Protein AF-S4P5S9-F1 (afdb_monomer_lite)

pLDDT: mean 71.5, std 19.29, range [34.31, 92.5]

Foldseek 3Di:
DDDDDDDDDDDDDDDPDPPDPPPCVVVVVVVVPDPDLDDDDPVLVVLLVVLVVPDDPVCPVVSVVVNPVSDDPSNPVVSVCCCVVPPVVPPVVPD

Sequence (95 aa):
VISKIANCAGGIGSRPSIANATNIDTLLTATDIDEKIVAPPEAIQDKTAFIFNNLSQLNLPTKCEELKEIITEEYHKWLSQYLVMKRASIELNFH

Structure (mmCIF, N/CA/C/O backbone):
data_AF-S4P5S9-F1
#
_entry.id   AF-S4P5S9-F1
#
loop_
_atom_site.group_PDB
_atom_site.id
_atom_site.type_symbol
_atom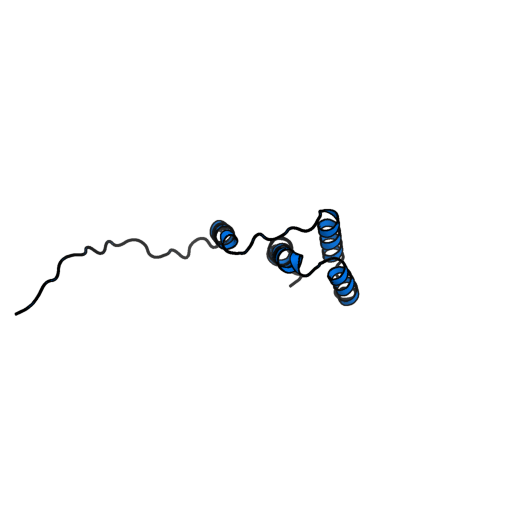_site.label_atom_id
_atom_site.label_alt_id
_atom_site.label_comp_id
_atom_site.label_asym_id
_atom_site.label_entity_id
_atom_site.label_seq_id
_atom_site.pdbx_PDB_ins_code
_atom_site.Cartn_x
_atom_site.Cartn_y
_atom_site.Cartn_z
_atom_site.occupancy
_atom_site.B_iso_or_equiv
_atom_site.auth_seq_id
_atom_site.auth_comp_id
_atom_site.auth_asym_id
_atom_site.auth_atom_id
_atom_site.pdbx_PDB_model_num
ATOM 1 N N . VAL A 1 1 ? -8.499 -57.765 45.663 1.00 39.44 1 VAL A N 1
ATOM 2 C CA . VAL A 1 1 ? -7.431 -57.728 44.636 1.00 39.44 1 VAL A CA 1
ATOM 3 C C . VAL A 1 1 ? -8.142 -57.652 43.282 1.00 39.44 1 VAL A C 1
ATOM 5 O O . VAL A 1 1 ? -8.857 -58.592 42.986 1.00 39.44 1 VAL A O 1
ATOM 8 N N . ILE A 1 2 ? -8.377 -56.447 42.727 1.00 37.12 2 ILE A N 1
ATOM 9 C CA . ILE A 1 2 ? -7.616 -55.830 41.599 1.00 37.12 2 ILE A CA 1
ATOM 10 C C . ILE A 1 2 ? -7.760 -56.721 40.335 1.00 37.12 2 ILE A C 1
ATOM 12 O O . ILE A 1 2 ? -7.405 -57.883 40.416 1.00 37.12 2 ILE A O 1
ATOM 16 N N . SER A 1 3 ? -8.259 -56.337 39.153 1.00 35.03 3 SER A N 1
ATOM 17 C CA . SER A 1 3 ? -8.460 -55.035 38.516 1.00 35.03 3 SER A CA 1
ATOM 18 C C . SER A 1 3 ? -9.418 -55.133 37.318 1.00 35.03 3 SER A C 1
ATOM 20 O O . SER A 1 3 ? -9.592 -56.177 36.698 1.00 35.03 3 SER A O 1
ATOM 22 N N . LYS A 1 4 ? -9.973 -53.965 37.002 1.00 46.16 4 LYS A N 1
ATOM 23 C CA . LYS A 1 4 ? -10.681 -53.508 35.798 1.00 46.16 4 LYS A CA 1
ATOM 24 C C . LYS A 1 4 ? -9.781 -53.604 34.548 1.00 46.16 4 LYS A C 1
ATOM 26 O O . LYS A 1 4 ? -8.576 -53.461 34.703 1.00 46.16 4 LYS A O 1
ATOM 31 N N . ILE A 1 5 ? -10.356 -53.750 33.347 1.00 40.91 5 ILE A N 1
ATOM 32 C CA . ILE A 1 5 ? -10.169 -52.857 32.176 1.00 40.91 5 ILE A CA 1
ATOM 33 C C . ILE A 1 5 ? -11.074 -53.335 31.029 1.00 40.91 5 ILE A C 1
ATOM 35 O O . ILE A 1 5 ? -11.052 -54.489 30.614 1.00 40.91 5 ILE A O 1
ATOM 39 N N . ALA A 1 6 ? -11.881 -52.394 30.548 1.00 39.28 6 ALA A N 1
ATOM 40 C CA . ALA A 1 6 ? -12.734 -52.481 29.380 1.00 39.28 6 ALA A CA 1
ATOM 41 C C . ALA A 1 6 ? -12.051 -51.805 28.178 1.00 39.28 6 ALA A C 1
ATOM 43 O O . ALA A 1 6 ? -11.344 -50.820 28.363 1.00 39.28 6 ALA A O 1
ATOM 44 N N . ASN A 1 7 ? -12.371 -52.313 26.984 1.00 37.97 7 ASN A N 1
ATOM 45 C CA . ASN A 1 7 ? -12.627 -51.590 25.732 1.00 37.97 7 ASN A CA 1
ATOM 46 C C . ASN A 1 7 ? -11.580 -50.590 25.195 1.00 37.97 7 ASN A C 1
ATOM 48 O O . ASN A 1 7 ? -11.439 -49.505 25.744 1.00 37.97 7 ASN A O 1
ATOM 52 N N . CYS A 1 8 ? -11.066 -50.845 23.985 1.00 34.31 8 CYS A N 1
ATOM 53 C CA . CYS A 1 8 ? -11.440 -50.042 22.808 1.00 34.31 8 CYS A CA 1
ATOM 54 C C . CYS A 1 8 ? -10.864 -50.610 21.499 1.00 34.31 8 CYS A C 1
ATOM 56 O O . CYS A 1 8 ? -9.687 -50.940 21.383 1.00 34.31 8 CYS A O 1
ATOM 58 N N . ALA A 1 9 ? -11.744 -50.706 20.501 1.00 44.28 9 ALA A N 1
ATOM 59 C CA . ALA A 1 9 ? -11.423 -50.944 19.105 1.00 44.28 9 ALA A CA 1
ATOM 60 C C . ALA A 1 9 ? -10.688 -49.726 18.516 1.00 44.28 9 ALA A C 1
ATOM 62 O O . ALA A 1 9 ? -11.197 -48.608 18.576 1.00 44.28 9 ALA A O 1
ATOM 63 N N . GLY A 1 10 ? -9.508 -49.947 17.934 1.00 34.88 10 GLY A N 1
ATOM 64 C CA . GLY A 1 10 ? -8.749 -48.950 17.177 1.00 34.88 10 GLY A CA 1
ATOM 65 C C . GLY A 1 10 ? -8.816 -49.263 15.688 1.00 34.88 10 GLY A C 1
ATOM 66 O O . GLY A 1 10 ? -7.962 -49.975 15.164 1.00 34.88 10 GLY A O 1
ATOM 67 N N . GLY A 1 11 ? -9.866 -48.767 15.032 1.00 38.56 11 GLY A N 1
ATOM 68 C CA . GLY A 1 11 ? -10.029 -48.825 13.585 1.00 38.56 11 GLY A CA 1
ATOM 69 C C . GLY A 1 11 ? -8.902 -48.093 12.856 1.00 38.56 11 GLY A C 1
ATOM 70 O O . GLY A 1 11 ? -8.476 -47.005 13.234 1.00 38.56 11 GLY A O 1
ATOM 71 N N . ILE A 1 12 ? -8.429 -48.735 11.796 1.00 51.91 12 ILE A N 1
ATOM 72 C CA . ILE A 1 12 ? -7.516 -48.197 10.794 1.00 51.91 12 ILE A CA 1
ATOM 73 C C . ILE A 1 12 ? -8.247 -47.080 10.036 1.00 51.91 12 ILE A C 1
ATOM 75 O O . ILE A 1 12 ? -9.323 -47.310 9.493 1.00 51.91 12 ILE A O 1
ATOM 79 N N . GLY A 1 13 ? -7.647 -45.892 9.973 1.00 50.34 13 GLY A N 1
ATOM 80 C CA . GLY A 1 13 ? -8.172 -44.731 9.245 1.00 50.34 13 GLY A CA 1
ATOM 81 C C . GLY A 1 13 ? -8.247 -43.534 10.184 1.00 50.34 13 GLY A C 1
ATOM 82 O O . GLY A 1 13 ? -9.213 -43.339 10.901 1.00 50.34 13 GLY A O 1
ATOM 83 N N . SER A 1 14 ? -7.233 -42.687 10.277 1.00 49.09 14 SER A N 1
ATOM 84 C CA . SER A 1 14 ? -6.864 -41.786 9.193 1.00 49.09 14 SER A CA 1
ATOM 85 C C . SER A 1 14 ? -5.447 -41.305 9.471 1.00 49.09 14 SER A C 1
ATOM 87 O O . SER A 1 14 ? -5.211 -40.573 10.429 1.00 49.09 14 SER A O 1
ATOM 89 N N . ARG A 1 15 ? -4.480 -41.726 8.652 1.00 51.94 15 ARG A N 1
ATOM 90 C CA . ARG A 1 15 ? -3.215 -40.990 8.570 1.00 51.94 15 ARG A CA 1
ATOM 91 C C . ARG A 1 15 ? -3.572 -39.569 8.114 1.00 51.94 15 ARG A C 1
ATOM 93 O O . ARG A 1 15 ? -4.295 -39.473 7.121 1.00 51.94 15 ARG A O 1
ATOM 100 N N . PRO A 1 16 ? -3.113 -38.489 8.771 1.00 51.03 16 PRO A N 1
ATOM 101 C CA . PRO A 1 16 ? -3.233 -37.165 8.183 1.00 51.03 16 PRO A CA 1
ATOM 102 C C . PRO A 1 16 ? -2.421 -37.187 6.886 1.00 51.03 16 PRO A C 1
ATOM 104 O O . PRO A 1 16 ? -1.197 -37.310 6.886 1.00 51.03 16 PRO A O 1
ATOM 107 N N . SER A 1 17 ? -3.140 -37.214 5.769 1.00 47.09 17 SER A N 1
ATOM 108 C CA . SER A 1 17 ? -2.561 -37.224 4.439 1.00 47.09 17 SER A CA 1
ATOM 109 C C . SER A 1 17 ? -2.003 -35.831 4.169 1.00 47.09 17 SER A C 1
ATOM 111 O O . SER A 1 17 ? -2.757 -34.870 4.082 1.00 47.09 17 SER A O 1
ATOM 113 N N . ILE A 1 18 ? -0.682 -35.728 4.014 1.00 56.34 18 ILE A N 1
ATOM 114 C CA . ILE A 1 18 ? 0.065 -34.528 3.584 1.00 56.34 18 ILE A CA 1
ATOM 115 C C . ILE A 1 18 ? -0.209 -34.184 2.094 1.00 56.34 18 ILE A C 1
ATOM 117 O O . ILE A 1 18 ? 0.533 -33.464 1.436 1.00 56.34 18 ILE A O 1
ATOM 121 N N . ALA A 1 19 ? -1.308 -34.674 1.522 1.00 50.56 19 ALA A N 1
ATOM 122 C CA . ALA A 1 19 ? -1.672 -34.462 0.129 1.00 50.56 19 ALA A CA 1
ATOM 123 C C . ALA A 1 19 ? -2.776 -33.402 0.020 1.00 50.56 19 ALA A C 1
ATOM 125 O O . ALA A 1 19 ? -3.957 -33.738 -0.013 1.00 50.56 19 ALA A O 1
ATOM 126 N N . ASN A 1 20 ? -2.365 -32.129 0.048 1.00 50.97 20 ASN A N 1
ATOM 127 C CA . ASN A 1 20 ? -2.843 -31.027 -0.807 1.00 50.97 20 ASN A CA 1
ATOM 128 C C . ASN A 1 20 ? -2.491 -29.682 -0.154 1.00 50.97 20 ASN A C 1
ATOM 130 O O . ASN A 1 20 ? -3.319 -29.033 0.481 1.00 50.97 20 ASN A O 1
ATOM 134 N N . ALA A 1 21 ? -1.248 -29.238 -0.360 1.00 51.41 21 ALA A N 1
ATOM 135 C CA . ALA A 1 21 ? -0.715 -27.935 0.053 1.00 51.41 21 ALA A CA 1
ATOM 136 C C . ALA A 1 21 ? -1.347 -26.724 -0.684 1.00 51.41 21 ALA A C 1
ATOM 138 O O . ALA A 1 21 ? -0.743 -25.662 -0.778 1.00 51.41 21 ALA A O 1
ATOM 139 N N . THR A 1 22 ? -2.555 -26.877 -1.226 1.00 54.00 22 THR A N 1
ATOM 140 C CA . THR A 1 22 ? -3.307 -25.846 -1.957 1.00 54.00 22 THR A CA 1
ATOM 141 C C . THR A 1 22 ? -4.648 -25.525 -1.299 1.00 54.00 22 THR A C 1
ATOM 143 O O . THR A 1 22 ? -5.455 -24.799 -1.874 1.00 54.00 22 THR A O 1
ATOM 146 N N . ASN A 1 23 ? -4.922 -26.076 -0.112 1.00 53.66 23 ASN A N 1
ATOM 147 C CA . ASN A 1 23 ? -6.134 -25.769 0.631 1.00 53.66 23 ASN A CA 1
ATOM 148 C C . ASN A 1 23 ? -5.914 -24.512 1.498 1.00 53.66 23 ASN A C 1
ATOM 150 O O . ASN A 1 23 ? -5.390 -24.563 2.611 1.00 53.66 23 ASN A O 1
ATOM 154 N N . ILE A 1 24 ? -6.309 -23.370 0.942 1.00 60.97 24 ILE A N 1
ATOM 155 C CA . ILE A 1 24 ? -6.325 -22.056 1.598 1.00 60.97 24 ILE A CA 1
ATOM 156 C C . ILE A 1 24 ? -7.305 -21.995 2.782 1.00 60.97 24 ILE A C 1
ATOM 158 O O . ILE A 1 24 ? -7.177 -21.084 3.597 1.00 60.97 24 ILE A O 1
ATOM 162 N N . ASP A 1 25 ? -8.229 -22.955 2.943 1.00 51.22 25 ASP A N 1
ATOM 163 C CA . ASP A 1 25 ? -9.209 -22.955 4.041 1.00 51.22 25 ASP A CA 1
ATOM 164 C C . ASP A 1 25 ? -8.536 -23.126 5.404 1.00 51.22 25 ASP A C 1
ATOM 166 O O . ASP A 1 25 ? -9.032 -22.608 6.400 1.00 51.22 25 ASP A O 1
ATOM 170 N N . THR A 1 26 ? -7.370 -23.781 5.477 1.00 62.78 26 THR A N 1
ATOM 171 C CA . THR A 1 26 ? -6.618 -23.873 6.745 1.00 62.78 26 THR A CA 1
ATOM 172 C C . THR A 1 26 ? -5.999 -22.524 7.133 1.00 62.78 26 THR A C 1
ATOM 174 O O . THR A 1 26 ? -5.968 -22.188 8.314 1.00 62.78 26 THR A O 1
ATOM 177 N N . LEU A 1 27 ? -5.575 -21.712 6.154 1.00 53.84 27 LEU A N 1
ATOM 178 C CA . LEU A 1 27 ? -5.119 -20.336 6.397 1.00 53.84 27 LEU A CA 1
ATOM 179 C C . LEU A 1 27 ? -6.297 -19.415 6.736 1.00 53.84 27 LEU A C 1
ATOM 181 O O . LEU A 1 27 ? -6.194 -18.609 7.657 1.00 53.84 27 LEU A O 1
ATOM 185 N N . LEU A 1 28 ? -7.433 -19.578 6.050 1.00 53.75 28 LEU A N 1
ATOM 186 C CA . LEU A 1 28 ? -8.652 -18.808 6.303 1.00 53.75 28 LEU A CA 1
ATOM 187 C C . LEU A 1 28 ? -9.197 -19.071 7.717 1.00 53.75 28 LEU A C 1
ATOM 189 O O . LEU A 1 28 ? -9.488 -18.132 8.449 1.00 53.75 28 LEU A O 1
ATOM 193 N N . THR A 1 29 ? -9.232 -20.339 8.139 1.00 50.28 29 THR A N 1
ATOM 194 C CA . THR A 1 29 ? -9.699 -20.749 9.477 1.00 50.28 29 THR A CA 1
ATOM 195 C C . THR A 1 29 ? -8.725 -20.325 10.585 1.00 50.28 29 THR A C 1
ATOM 197 O O . THR A 1 29 ? -9.148 -20.031 11.697 1.00 50.28 29 THR A O 1
ATOM 200 N N . ALA A 1 30 ? -7.421 -20.228 10.297 1.00 51.94 30 ALA A N 1
ATOM 201 C CA . ALA A 1 30 ? -6.437 -19.684 11.237 1.00 51.94 30 ALA A CA 1
ATOM 202 C C . ALA A 1 30 ? -6.470 -18.147 11.341 1.00 51.94 30 ALA A C 1
ATOM 204 O O . ALA A 1 30 ? -5.857 -17.587 12.247 1.00 51.94 30 ALA A O 1
ATOM 205 N N . THR A 1 31 ? -7.185 -17.455 10.446 1.00 51.78 31 THR A N 1
ATOM 206 C CA . THR A 1 31 ? -7.374 -15.997 10.543 1.00 51.78 31 THR A CA 1
ATOM 207 C C . THR A 1 31 ? -8.482 -15.633 11.544 1.00 51.78 31 THR A C 1
ATOM 209 O O . THR A 1 31 ? -8.552 -14.491 11.981 1.00 51.78 31 THR A O 1
ATOM 212 N N . ASP A 1 32 ? -9.310 -16.599 11.965 1.00 47.03 32 ASP A N 1
ATOM 213 C CA . ASP A 1 32 ? -10.405 -16.404 12.935 1.00 47.03 32 ASP A CA 1
ATOM 214 C C . ASP A 1 32 ? -9.906 -16.200 14.386 1.00 47.03 32 ASP A C 1
ATOM 216 O O . ASP A 1 32 ? -10.696 -15.965 15.297 1.00 47.03 32 ASP A O 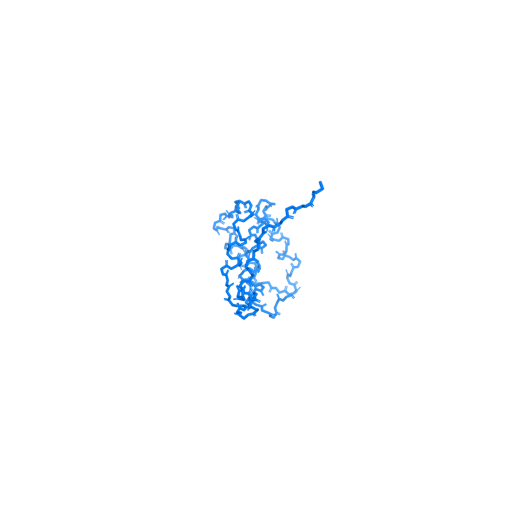1
ATOM 220 N N . ILE A 1 33 ? -8.589 -16.294 14.619 1.00 52.88 33 ILE A N 1
ATOM 221 C CA . ILE A 1 33 ? -7.981 -16.281 15.960 1.00 52.88 33 ILE A CA 1
ATOM 222 C C . ILE A 1 33 ? -7.363 -14.923 16.349 1.00 52.88 33 ILE A C 1
ATOM 224 O O . ILE A 1 33 ? -7.072 -14.727 17.527 1.00 52.88 33 ILE A O 1
ATOM 228 N N . ASP A 1 34 ? -7.170 -13.974 15.425 1.00 49.91 34 ASP A N 1
ATOM 229 C CA . ASP A 1 34 ? -6.501 -12.697 15.731 1.00 49.91 34 ASP A CA 1
ATOM 230 C C . ASP A 1 34 ? -7.503 -11.534 15.728 1.00 49.91 34 ASP A C 1
ATOM 232 O O . ASP A 1 34 ? -8.296 -11.380 14.801 1.00 49.91 34 ASP A O 1
ATOM 236 N N . GLU A 1 35 ? -7.490 -10.754 16.811 1.00 55.81 35 GLU A N 1
ATOM 237 C CA . GLU A 1 35 ? -8.221 -9.501 17.041 1.00 55.81 35 GLU A CA 1
ATOM 238 C C . GLU A 1 35 ? -8.701 -8.796 15.768 1.00 55.81 35 GLU A C 1
ATOM 240 O O . GLU A 1 35 ? -7.894 -8.580 14.870 1.00 55.81 35 GLU A O 1
ATOM 245 N N . LYS A 1 36 ? -9.974 -8.355 15.736 1.00 62.59 36 LYS A N 1
ATOM 246 C CA . LYS A 1 36 ? -10.560 -7.482 14.696 1.00 62.59 36 LYS A CA 1
ATOM 247 C C . LYS A 1 36 ? -9.492 -6.599 14.042 1.00 62.59 36 LYS A C 1
ATOM 249 O O . LYS A 1 36 ? -9.159 -5.540 14.573 1.00 62.59 36 LYS A O 1
ATOM 254 N N . ILE A 1 37 ? -8.968 -7.041 12.899 1.00 68.62 37 ILE A N 1
ATOM 255 C CA . ILE A 1 37 ? -7.957 -6.289 12.169 1.00 68.62 37 ILE A CA 1
ATOM 256 C C . ILE A 1 37 ? -8.654 -5.023 11.691 1.00 68.62 37 ILE A C 1
ATOM 258 O O . ILE A 1 37 ? -9.587 -5.075 10.886 1.00 68.62 37 ILE A O 1
ATOM 262 N N . VAL A 1 38 ? -8.249 -3.883 12.246 1.00 81.62 38 VAL A N 1
ATOM 263 C CA . VAL A 1 38 ? -8.825 -2.596 11.877 1.00 81.62 38 VAL A CA 1
ATOM 264 C C . VAL A 1 38 ? -8.267 -2.242 10.507 1.00 81.62 38 VAL A C 1
ATOM 266 O O . VAL A 1 38 ? -7.070 -2.016 10.346 1.00 81.62 38 VAL A O 1
ATOM 269 N N . ALA A 1 39 ? -9.135 -2.252 9.500 1.00 84.62 39 ALA A N 1
ATOM 270 C CA . ALA A 1 39 ? -8.762 -1.802 8.173 1.00 84.62 39 ALA A CA 1
ATOM 271 C C . ALA A 1 39 ? -8.714 -0.265 8.162 1.00 84.62 39 ALA A C 1
ATOM 273 O O . ALA A 1 39 ? -9.684 0.368 8.595 1.00 84.62 39 ALA A O 1
ATOM 274 N N . PRO A 1 40 ? -7.628 0.348 7.662 1.00 88.19 40 PRO A N 1
ATOM 275 C CA . PRO A 1 40 ? -7.570 1.791 7.519 1.00 88.19 40 PRO A CA 1
ATOM 276 C C . PRO A 1 40 ? -8.571 2.283 6.456 1.00 88.19 40 PRO A C 1
ATOM 278 O O . PRO A 1 40 ? -9.021 1.501 5.614 1.00 88.19 40 PRO A O 1
ATOM 281 N N . PRO A 1 41 ? -8.906 3.583 6.444 1.00 91.44 41 PRO A N 1
ATOM 282 C CA . PRO A 1 41 ? -9.673 4.217 5.373 1.00 91.44 41 PRO A CA 1
ATOM 283 C C . PRO A 1 41 ? -9.119 3.923 3.970 1.00 91.44 41 PRO A C 1
ATOM 285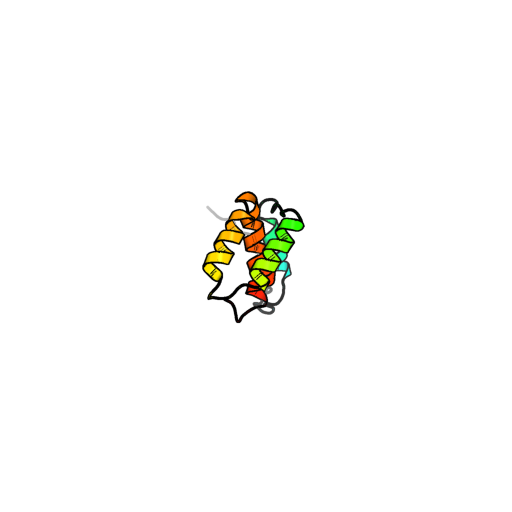 O O . PRO A 1 41 ? -7.906 3.837 3.787 1.00 91.44 41 PRO A O 1
ATOM 288 N N . GLU A 1 42 ? -9.998 3.861 2.964 1.00 90.12 42 GLU A N 1
ATOM 289 C CA . GLU A 1 42 ? -9.651 3.580 1.555 1.00 90.12 42 GLU A CA 1
ATOM 290 C C . GLU A 1 42 ? -8.514 4.478 1.037 1.00 90.12 42 GLU A C 1
ATOM 292 O O . GLU A 1 42 ? -7.555 3.993 0.450 1.00 90.12 42 GLU A O 1
ATOM 297 N N . ALA A 1 43 ? -8.528 5.768 1.391 1.00 90.62 43 ALA A N 1
ATOM 298 C CA . ALA A 1 43 ? -7.474 6.711 1.011 1.00 90.62 43 ALA A CA 1
ATOM 299 C C . ALA A 1 43 ? -6.070 6.325 1.522 1.00 90.62 43 ALA A C 1
ATOM 301 O O . ALA A 1 43 ? -5.070 6.661 0.887 1.00 90.62 43 ALA A O 1
ATOM 302 N N . ILE A 1 44 ? -5.973 5.655 2.675 1.00 90.19 44 ILE A N 1
ATOM 303 C CA . ILE A 1 44 ? -4.701 5.141 3.204 1.00 90.19 44 ILE A CA 1
ATOM 304 C C . ILE A 1 44 ? -4.340 3.839 2.490 1.00 90.19 44 ILE A C 1
ATOM 306 O O . ILE A 1 44 ? -3.189 3.683 2.092 1.00 90.19 44 ILE A O 1
ATOM 310 N N . GLN A 1 45 ? -5.311 2.953 2.251 1.00 91.12 45 GLN A N 1
ATOM 311 C CA . GLN A 1 45 ? -5.084 1.707 1.511 1.00 91.12 45 GLN A CA 1
ATOM 312 C C . GLN A 1 45 ? -4.529 1.974 0.104 1.00 91.12 45 GLN A C 1
ATOM 314 O O . GLN A 1 45 ? -3.520 1.378 -0.276 1.00 91.12 45 GLN A O 1
ATOM 319 N N . ASP A 1 46 ? -5.121 2.919 -0.628 1.00 91.25 46 ASP A N 1
ATOM 320 C CA . ASP A 1 46 ? -4.681 3.311 -1.971 1.00 91.25 46 ASP A CA 1
ATOM 321 C C . ASP A 1 46 ? -3.267 3.895 -1.964 1.00 91.25 46 ASP A C 1
ATOM 323 O O . ASP A 1 46 ? -2.437 3.550 -2.807 1.00 91.25 46 ASP A O 1
ATOM 327 N N . LYS A 1 47 ? -2.950 4.744 -0.978 1.00 91.50 47 LYS A N 1
ATOM 328 C CA . LYS A 1 47 ? -1.595 5.286 -0.807 1.00 91.50 47 LYS A CA 1
ATOM 329 C C . LYS A 1 47 ? -0.584 4.189 -0.496 1.00 91.50 47 LYS A C 1
ATOM 331 O O . LYS A 1 47 ? 0.492 4.171 -1.090 1.00 91.50 47 LYS A O 1
ATOM 336 N N . THR A 1 48 ? -0.921 3.258 0.393 1.00 91.44 48 THR A N 1
ATOM 337 C CA . THR A 1 48 ? -0.074 2.104 0.705 1.00 91.44 48 THR A CA 1
ATOM 338 C C . THR A 1 48 ? 0.156 1.248 -0.541 1.00 91.44 48 THR A C 1
ATOM 340 O O . THR A 1 48 ? 1.300 0.908 -0.848 1.00 91.44 48 THR A O 1
ATOM 343 N N . ALA A 1 49 ? -0.893 0.955 -1.312 1.00 89.12 49 ALA A N 1
ATOM 344 C CA . ALA A 1 49 ? -0.776 0.227 -2.570 1.00 89.12 49 ALA A CA 1
ATOM 345 C C . ALA A 1 49 ? 0.115 0.968 -3.580 1.00 89.12 49 ALA A C 1
ATOM 347 O O . ALA A 1 49 ? 0.977 0.347 -4.202 1.00 89.12 49 ALA A O 1
ATOM 348 N N . PHE A 1 50 ? -0.026 2.291 -3.688 1.00 90.81 50 PHE A N 1
ATOM 349 C CA . PHE A 1 50 ? 0.808 3.131 -4.547 1.00 90.81 50 PHE A CA 1
ATOM 350 C C . PHE A 1 50 ? 2.290 3.100 -4.149 1.00 90.81 50 PHE A C 1
ATOM 352 O O . PHE A 1 50 ? 3.154 2.974 -5.024 1.00 90.81 50 PHE A O 1
ATOM 359 N N . ILE A 1 51 ? 2.586 3.167 -2.845 1.00 91.00 51 ILE A N 1
ATOM 360 C CA . ILE A 1 51 ? 3.947 3.059 -2.302 1.00 91.00 51 ILE A CA 1
ATOM 361 C C . ILE A 1 51 ? 4.564 1.721 -2.697 1.00 91.00 51 ILE A C 1
ATOM 363 O O . ILE A 1 51 ? 5.650 1.704 -3.272 1.00 91.00 51 ILE A O 1
ATOM 367 N N . PHE A 1 52 ? 3.864 0.612 -2.444 1.00 88.88 52 PHE A N 1
ATOM 368 C CA . PHE A 1 52 ? 4.385 -0.709 -2.782 1.00 88.88 52 PHE A CA 1
ATOM 369 C C . PHE A 1 52 ? 4.494 -0.937 -4.288 1.00 88.88 52 PHE A C 1
ATOM 371 O O . PHE A 1 52 ? 5.376 -1.677 -4.715 1.00 88.88 52 PHE A O 1
ATOM 378 N N . ASN A 1 53 ? 3.610 -0.349 -5.096 1.00 8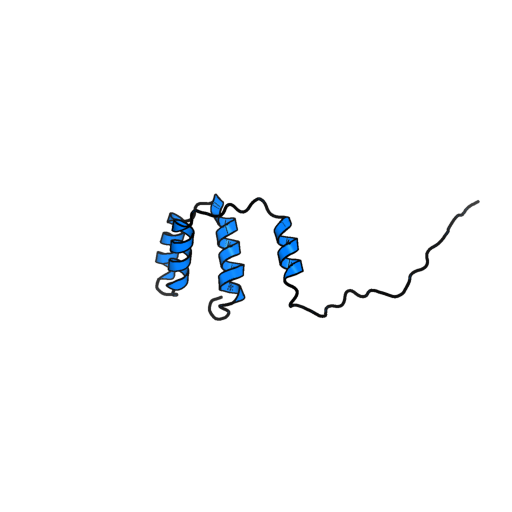7.81 53 ASN A N 1
ATOM 379 C CA . ASN A 1 53 ? 3.649 -0.484 -6.552 1.00 87.81 53 ASN A CA 1
ATOM 380 C C . ASN A 1 53 ? 4.872 0.216 -7.162 1.00 87.81 53 ASN A C 1
ATOM 382 O O . ASN A 1 53 ? 5.458 -0.295 -8.110 1.00 87.81 53 ASN A O 1
ATOM 386 N N . ASN A 1 54 ? 5.287 1.344 -6.581 1.00 88.19 54 ASN A N 1
ATOM 387 C CA . ASN A 1 54 ? 6.425 2.141 -7.046 1.00 88.19 54 ASN A CA 1
ATOM 388 C C . ASN A 1 54 ? 7.698 1.928 -6.209 1.00 88.19 54 ASN A C 1
ATOM 390 O O . ASN A 1 54 ? 8.636 2.732 -6.274 1.00 88.19 54 ASN A O 1
ATOM 394 N N . LEU A 1 55 ? 7.736 0.867 -5.401 1.00 88.88 55 LEU A N 1
ATOM 395 C CA . LEU A 1 55 ? 8.869 0.567 -4.540 1.00 88.88 55 LEU A CA 1
ATOM 396 C C . LEU A 1 55 ? 10.041 0.017 -5.361 1.00 88.88 55 LEU A C 1
ATOM 398 O O . LEU A 1 55 ? 9.890 -0.883 -6.181 1.00 88.88 55 LEU A O 1
ATOM 402 N N . SER A 1 56 ? 11.232 0.548 -5.111 1.00 86.31 56 SER A N 1
ATOM 403 C CA . SER A 1 56 ? 12.498 0.076 -5.670 1.00 86.31 56 SER A CA 1
ATOM 404 C C . SER A 1 56 ? 13.599 0.161 -4.611 1.00 86.31 56 SER A C 1
ATOM 406 O O . SER A 1 56 ? 13.480 0.901 -3.639 1.00 86.31 56 SER A O 1
ATOM 408 N N . GLN A 1 57 ? 14.715 -0.548 -4.802 1.00 84.31 57 GLN A N 1
ATOM 409 C CA . GLN A 1 57 ? 15.820 -0.537 -3.829 1.00 84.31 57 GLN A CA 1
ATOM 410 C C . GLN A 1 57 ? 16.411 0.866 -3.598 1.00 84.31 57 GLN A C 1
ATOM 412 O O . GLN A 1 57 ? 16.851 1.175 -2.496 1.00 84.31 57 GLN A O 1
ATOM 417 N N . LEU A 1 58 ? 16.388 1.730 -4.618 1.00 88.81 58 LEU A N 1
ATOM 418 C CA . LEU A 1 58 ? 16.935 3.089 -4.540 1.00 88.81 58 LEU A CA 1
ATOM 419 C C . LEU A 1 58 ? 16.034 4.050 -3.757 1.00 88.81 58 LEU A C 1
ATOM 421 O O . LEU A 1 58 ? 16.535 4.961 -3.105 1.00 88.81 58 LEU A O 1
ATOM 425 N N . ASN A 1 59 ? 14.713 3.863 -3.832 1.00 89.38 59 ASN A N 1
ATOM 426 C CA . ASN A 1 59 ? 13.736 4.739 -3.177 1.00 89.38 59 ASN A CA 1
ATOM 427 C C . ASN A 1 59 ? 13.157 4.144 -1.883 1.00 89.38 59 ASN A C 1
ATOM 429 O O . ASN A 1 59 ? 12.368 4.811 -1.214 1.00 89.38 59 ASN A O 1
ATOM 433 N N . LEU A 1 60 ? 13.583 2.931 -1.515 1.00 89.00 60 LEU A N 1
ATOM 434 C CA . LEU A 1 60 ? 13.180 2.223 -0.306 1.00 89.00 60 LEU A CA 1
ATOM 435 C C . LEU A 1 60 ? 13.242 3.090 0.962 1.00 89.00 60 LEU A C 1
ATOM 437 O O . LEU A 1 60 ? 12.220 3.161 1.640 1.00 89.00 60 LEU A O 1
ATOM 441 N N . PRO A 1 61 ? 14.353 3.784 1.300 1.00 91.06 61 PRO A N 1
ATOM 442 C CA . PRO A 1 61 ? 14.398 4.577 2.529 1.00 91.06 61 PRO A CA 1
ATOM 443 C C . PRO A 1 61 ? 13.337 5.682 2.538 1.00 91.06 61 PRO A C 1
ATOM 445 O O . PRO A 1 61 ? 12.619 5.826 3.519 1.00 91.06 61 PRO A O 1
ATOM 448 N N . THR A 1 62 ? 13.164 6.405 1.430 1.00 92.50 62 THR A N 1
ATOM 449 C CA . THR A 1 62 ? 12.151 7.464 1.314 1.00 92.50 62 THR A CA 1
ATOM 450 C C . THR A 1 62 ? 10.731 6.908 1.408 1.00 92.50 62 THR A C 1
ATOM 452 O O . THR A 1 62 ? 9.904 7.441 2.141 1.00 92.50 62 THR A O 1
ATOM 455 N N . LYS A 1 63 ? 10.448 5.805 0.707 1.00 90.31 63 LYS A N 1
ATOM 456 C CA . LYS A 1 63 ? 9.126 5.167 0.693 1.00 90.31 63 LYS A CA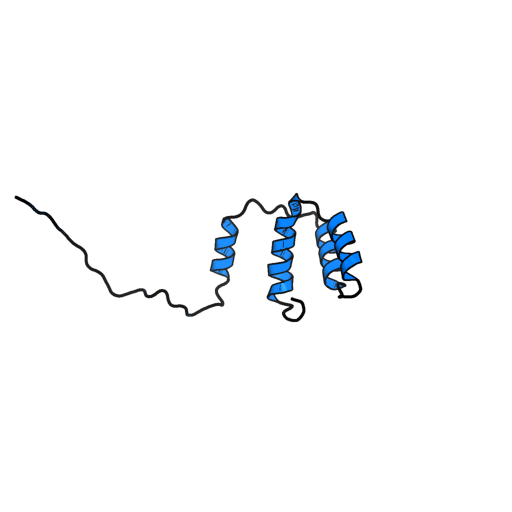 1
ATOM 457 C C . LYS A 1 63 ? 8.766 4.524 2.032 1.00 90.31 63 LYS A C 1
ATOM 459 O O . LYS A 1 63 ? 7.593 4.513 2.393 1.00 90.31 63 LYS A O 1
ATOM 464 N N . CYS A 1 64 ? 9.753 4.036 2.782 1.00 89.25 64 CYS A N 1
ATOM 465 C CA . CYS A 1 64 ? 9.552 3.568 4.150 1.00 89.25 64 CYS A CA 1
ATOM 466 C C . CYS A 1 64 ? 9.166 4.710 5.094 1.00 89.25 64 CYS A C 1
ATOM 468 O O . CYS A 1 64 ? 8.270 4.519 5.910 1.00 89.25 64 CYS A O 1
ATOM 470 N N . GLU A 1 65 ? 9.801 5.879 4.987 1.00 92.38 65 GLU A N 1
ATOM 471 C CA . GLU A 1 65 ? 9.416 7.041 5.799 1.00 92.38 65 GLU A CA 1
ATOM 472 C C . GLU A 1 65 ? 8.003 7.521 5.436 1.00 92.38 65 GLU A C 1
ATOM 474 O O . GLU A 1 65 ? 7.172 7.667 6.328 1.00 92.38 65 GLU A O 1
ATOM 479 N N . GLU A 1 66 ? 7.673 7.622 4.141 1.00 91.25 66 GLU A N 1
ATOM 480 C CA . GLU A 1 66 ? 6.302 7.927 3.694 1.00 91.25 66 GLU A CA 1
ATOM 481 C C . GLU A 1 66 ? 5.279 6.922 4.250 1.00 91.25 66 GLU A C 1
ATOM 483 O O . GLU A 1 66 ? 4.201 7.313 4.694 1.00 91.25 66 GLU A O 1
ATOM 488 N N . LEU A 1 67 ? 5.608 5.623 4.247 1.00 90.88 67 LEU A N 1
ATOM 489 C CA . LEU A 1 67 ? 4.720 4.580 4.760 1.00 90.88 67 LEU A CA 1
ATOM 490 C C . LEU A 1 67 ? 4.492 4.716 6.272 1.00 90.88 67 LEU A C 1
ATOM 492 O O . LEU A 1 67 ? 3.360 4.556 6.726 1.00 90.88 67 LEU A O 1
ATOM 496 N N . LYS A 1 68 ? 5.542 5.031 7.038 1.00 89.38 68 LYS A N 1
ATOM 497 C CA . LYS A 1 68 ? 5.456 5.251 8.492 1.00 89.38 68 LYS A CA 1
ATOM 498 C C . LYS A 1 68 ? 4.629 6.482 8.856 1.00 89.38 68 LYS A C 1
ATOM 500 O O . LYS A 1 68 ? 4.007 6.492 9.909 1.00 89.38 68 LYS A O 1
ATOM 505 N N . GLU A 1 69 ? 4.620 7.512 8.015 1.00 90.31 69 GLU A N 1
ATOM 506 C CA . GLU A 1 69 ? 3.799 8.705 8.252 1.00 90.31 69 GLU A CA 1
ATOM 507 C C . GLU A 1 69 ? 2.305 8.446 8.017 1.00 90.31 69 GLU A C 1
ATOM 509 O O . GLU A 1 69 ? 1.465 9.053 8.682 1.00 90.31 69 GLU A O 1
ATOM 514 N N . ILE A 1 70 ? 1.957 7.558 7.077 1.00 89.62 70 ILE A N 1
ATOM 515 C CA . ILE A 1 70 ? 0.553 7.279 6.733 1.00 89.62 70 ILE A CA 1
ATOM 516 C C . ILE A 1 70 ? -0.064 6.123 7.531 1.00 89.62 70 ILE A C 1
ATOM 518 O O . ILE A 1 70 ? -1.281 6.109 7.718 1.00 89.62 70 ILE A O 1
ATOM 522 N N . ILE A 1 71 ? 0.739 5.144 7.961 1.00 88.69 71 ILE A N 1
ATOM 523 C CA . ILE A 1 71 ? 0.280 3.979 8.724 1.00 88.69 71 ILE A CA 1
ATOM 524 C C . ILE A 1 71 ? 0.532 4.231 10.210 1.00 88.69 71 ILE A C 1
ATOM 526 O O . ILE A 1 71 ? 1.669 4.353 10.653 1.00 88.69 71 ILE A O 1
ATOM 530 N N . THR A 1 72 ? -0.545 4.255 10.989 1.00 87.69 72 THR A N 1
ATOM 531 C CA . THR A 1 72 ? -0.493 4.281 12.451 1.00 87.69 72 THR A CA 1
ATOM 532 C C . THR A 1 72 ? -0.368 2.866 13.026 1.00 87.69 72 THR A C 1
ATOM 534 O O . THR A 1 72 ? -0.641 1.868 12.354 1.00 87.69 72 THR A O 1
ATOM 537 N N . GLU A 1 73 ? 0.030 2.772 14.299 1.00 84.69 73 GLU A N 1
ATOM 538 C CA . GLU A 1 73 ? 0.306 1.495 14.977 1.00 84.69 73 GLU A CA 1
ATOM 539 C C . GLU A 1 73 ? -0.899 0.534 14.990 1.00 84.69 73 GLU A C 1
ATOM 541 O O . GLU A 1 73 ? -0.735 -0.680 14.869 1.00 84.69 73 GLU A O 1
ATOM 546 N N . GLU A 1 74 ? -2.121 1.074 15.025 1.00 84.81 74 GLU A N 1
ATOM 547 C CA . GLU A 1 74 ? -3.379 0.317 14.925 1.00 84.81 74 GLU A CA 1
ATOM 548 C C . GLU A 1 74 ? -3.532 -0.449 13.596 1.00 84.81 74 GLU A C 1
ATOM 550 O O . GLU A 1 74 ? -4.188 -1.491 13.557 1.00 84.81 74 GLU A O 1
ATOM 555 N N . TYR A 1 75 ? -2.896 0.017 12.515 1.00 88.06 75 TYR A N 1
ATOM 556 C CA . TYR A 1 75 ? -2.991 -0.587 11.182 1.00 88.06 75 TYR A CA 1
ATOM 557 C C . TYR A 1 75 ? -1.799 -1.492 10.845 1.00 88.06 75 TYR A C 1
ATOM 559 O O . TYR A 1 75 ? -1.761 -2.068 9.757 1.00 88.06 75 TYR A O 1
ATOM 567 N N . HIS A 1 76 ? -0.839 -1.686 11.758 1.00 86.38 76 HIS A N 1
ATOM 568 C CA . HIS A 1 76 ? 0.312 -2.571 11.524 1.00 86.38 76 HIS A CA 1
ATOM 569 C C . HIS A 1 76 ? -0.104 -4.021 11.240 1.00 86.38 76 HIS A C 1
ATOM 571 O O . HIS A 1 76 ? 0.474 -4.672 10.362 1.00 86.38 76 HIS A O 1
ATOM 577 N N . LYS A 1 77 ? -1.135 -4.520 11.937 1.00 85.88 77 LYS A N 1
ATOM 578 C CA . LYS A 1 77 ? -1.690 -5.861 11.692 1.00 85.88 77 LYS A CA 1
ATOM 579 C C . LYS A 1 77 ? -2.261 -5.974 10.275 1.00 85.88 77 LYS A C 1
ATOM 581 O O . LYS A 1 77 ? -1.939 -6.920 9.557 1.00 85.88 77 LYS A O 1
ATOM 586 N N . TRP A 1 78 ? -3.025 -4.967 9.842 1.00 90.06 78 TRP A N 1
ATOM 587 C CA . TRP A 1 78 ? -3.581 -4.901 8.488 1.00 90.06 78 TRP A CA 1
ATOM 588 C C . TRP A 1 78 ? -2.485 -4.818 7.420 1.00 90.06 78 TRP A C 1
ATOM 590 O O . TRP A 1 78 ? -2.521 -5.564 6.443 1.00 90.06 78 TRP A O 1
ATOM 600 N N . LEU A 1 79 ? -1.476 -3.968 7.629 1.00 89.44 79 LEU A N 1
ATOM 601 C CA . LEU A 1 79 ? -0.349 -3.811 6.709 1.00 89.44 79 LEU A CA 1
ATOM 602 C C . LEU A 1 79 ? 0.406 -5.132 6.524 1.00 89.44 79 LEU A C 1
ATOM 604 O O . LEU A 1 79 ? 0.714 -5.516 5.397 1.00 89.44 79 LEU A O 1
ATOM 608 N N . SER A 1 80 ? 0.669 -5.842 7.622 1.00 86.69 80 SER A N 1
ATOM 609 C CA . SER A 1 80 ? 1.359 -7.136 7.601 1.00 86.69 80 SER A CA 1
ATOM 610 C C . SER A 1 80 ? 0.561 -8.175 6.811 1.00 86.69 80 SER A C 1
ATOM 612 O O . SER A 1 80 ? 1.112 -8.857 5.945 1.00 86.69 80 SER A O 1
ATOM 614 N N . GLN A 1 81 ? -0.753 -8.250 7.043 1.00 84.88 81 GLN A N 1
ATOM 615 C CA . GLN A 1 81 ? -1.643 -9.130 6.287 1.00 84.88 81 GLN A CA 1
ATOM 616 C C . GLN A 1 81 ? -1.665 -8.765 4.798 1.00 84.88 81 GLN A C 1
ATOM 618 O O . GLN A 1 81 ? -1.530 -9.647 3.949 1.00 84.88 81 GLN A O 1
ATOM 623 N N . TYR A 1 82 ? -1.797 -7.479 4.467 1.00 87.44 82 TYR A N 1
ATOM 624 C CA . TYR A 1 82 ? -1.765 -6.993 3.090 1.00 87.44 82 TYR A CA 1
ATOM 625 C C . TYR A 1 82 ? -0.463 -7.401 2.389 1.00 87.44 82 TYR A C 1
ATOM 627 O O . TYR A 1 82 ? -0.495 -7.956 1.291 1.00 87.44 82 TYR A O 1
ATOM 635 N N . LEU A 1 83 ? 0.681 -7.205 3.042 1.00 87.00 83 LEU A N 1
ATOM 636 C CA . LEU A 1 83 ? 1.991 -7.499 2.470 1.00 87.00 83 LEU A CA 1
ATOM 637 C C . LEU A 1 83 ? 2.169 -9.001 2.212 1.00 87.00 83 LEU A C 1
ATOM 639 O O . LEU A 1 83 ? 2.574 -9.390 1.117 1.00 87.00 83 LEU A O 1
ATOM 643 N N . VAL A 1 84 ? 1.782 -9.855 3.162 1.00 83.62 84 VAL A N 1
ATOM 644 C CA . VAL A 1 84 ? 1.886 -11.316 3.012 1.00 83.62 84 VAL A CA 1
ATOM 645 C C . VAL A 1 84 ? 0.894 -11.849 1.978 1.00 83.62 84 VAL A C 1
ATOM 647 O O . VAL A 1 84 ? 1.278 -12.607 1.087 1.00 83.62 84 VAL A O 1
ATOM 650 N N . MET A 1 85 ? -0.378 -11.451 2.063 1.00 80.00 85 MET A N 1
ATOM 651 C CA . MET A 1 85 ? -1.438 -12.016 1.223 1.00 80.00 85 MET A CA 1
ATOM 652 C C . MET A 1 85 ? -1.450 -11.460 -0.200 1.00 80.00 85 MET A C 1
ATOM 654 O O . MET A 1 85 ? -1.849 -12.186 -1.111 1.00 80.00 85 MET A O 1
ATOM 658 N N . LYS A 1 86 ? -1.066 -10.192 -0.402 1.00 77.00 86 LYS A N 1
ATOM 659 C CA . LYS A 1 86 ? -1.179 -9.496 -1.697 1.00 77.00 86 LYS A CA 1
ATOM 660 C C . LYS A 1 86 ? 0.155 -9.199 -2.371 1.00 77.00 86 LYS A C 1
ATOM 662 O O . LYS A 1 86 ? 0.127 -8.835 -3.542 1.00 77.00 86 LYS A O 1
ATOM 667 N N . ARG A 1 87 ? 1.294 -9.298 -1.677 1.00 81.25 87 ARG A N 1
ATOM 668 C CA . ARG A 1 87 ? 2.619 -9.022 -2.263 1.00 81.25 87 ARG A CA 1
ATOM 669 C C . ARG A 1 87 ? 3.504 -10.259 -2.191 1.00 81.25 87 ARG A C 1
ATOM 671 O O . ARG A 1 87 ? 3.688 -10.912 -3.209 1.00 81.25 87 ARG A O 1
ATOM 678 N N . ALA A 1 88 ? 3.946 -10.667 -1.003 1.00 77.00 88 ALA A N 1
ATOM 679 C CA . ALA A 1 88 ? 4.912 -11.757 -0.834 1.00 77.00 88 ALA A CA 1
ATOM 680 C C . ALA A 1 88 ? 4.438 -13.112 -1.399 1.00 77.00 88 ALA A C 1
ATOM 682 O O . ALA A 1 88 ? 5.257 -13.896 -1.879 1.00 77.00 88 ALA A O 1
ATOM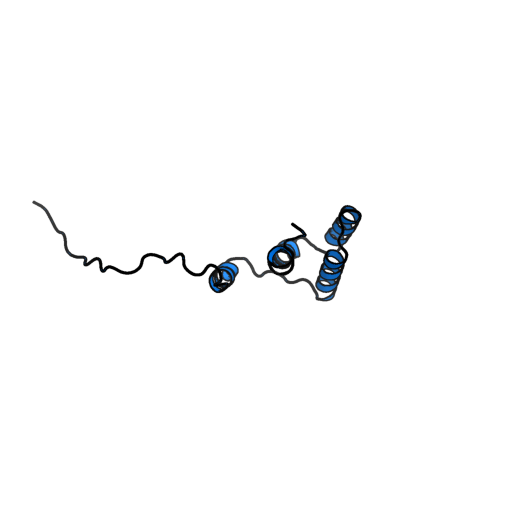 683 N N . SER A 1 89 ? 3.127 -13.379 -1.378 1.00 74.19 89 SER A N 1
ATOM 684 C CA . SER A 1 89 ? 2.518 -14.599 -1.926 1.00 74.19 89 SER A CA 1
ATOM 685 C C . SER A 1 89 ? 2.537 -14.687 -3.459 1.00 74.19 89 SER A C 1
ATOM 687 O O . SER A 1 89 ? 2.456 -15.792 -3.995 1.00 74.19 89 SER A O 1
ATOM 689 N N . ILE A 1 90 ? 2.623 -13.553 -4.166 1.00 75.81 90 ILE A N 1
ATOM 690 C CA . ILE A 1 90 ? 2.494 -13.483 -5.633 1.00 75.81 90 ILE A CA 1
ATOM 691 C C . ILE A 1 90 ? 3.718 -12.867 -6.328 1.00 75.81 90 ILE A C 1
ATOM 693 O O . ILE A 1 90 ? 4.026 -13.219 -7.465 1.00 75.81 90 ILE A O 1
ATOM 697 N N . GLU A 1 91 ? 4.453 -11.987 -5.652 1.00 71.56 91 GLU A N 1
ATOM 698 C CA . GLU A 1 91 ? 5.644 -11.292 -6.146 1.00 71.56 91 GLU A CA 1
ATOM 699 C C . GLU A 1 91 ? 6.920 -11.984 -5.627 1.00 71.56 91 GLU A C 1
ATOM 701 O O . GLU A 1 91 ? 7.719 -11.392 -4.910 1.00 71.56 91 GLU A O 1
ATOM 706 N N . LEU A 1 92 ? 7.141 -13.250 -6.012 1.00 66.00 92 LEU A N 1
ATOM 707 C CA . LEU A 1 92 ? 8.287 -14.069 -5.556 1.00 66.00 92 LEU A CA 1
ATOM 708 C C . LEU A 1 92 ? 9.672 -13.463 -5.868 1.00 66.00 92 LEU A C 1
ATOM 710 O O . LEU A 1 92 ? 10.666 -13.852 -5.266 1.00 66.00 92 LEU A O 1
ATOM 714 N N . ASN A 1 93 ? 9.751 -12.527 -6.819 1.00 71.81 93 ASN A N 1
ATOM 715 C CA . ASN A 1 93 ? 10.997 -11.849 -7.195 1.00 71.81 93 ASN A CA 1
ATOM 716 C C . ASN A 1 93 ? 11.369 -10.681 -6.259 1.00 71.81 93 ASN A C 1
ATOM 718 O O . ASN A 1 93 ? 12.452 -10.119 -6.407 1.00 71.81 93 ASN A O 1
ATOM 722 N N . PHE A 1 94 ? 10.484 -10.297 -5.335 1.00 65.31 94 PHE A N 1
ATOM 723 C CA . PHE A 1 94 ? 10.634 -9.141 -4.445 1.00 65.31 94 PHE A CA 1
ATOM 724 C C . PHE A 1 94 ? 10.470 -9.553 -2.973 1.00 65.31 94 PHE A C 1
ATOM 726 O O . PHE A 1 94 ? 9.602 -9.037 -2.268 1.00 65.31 94 PHE A O 1
ATOM 733 N N . HIS A 1 95 ? 11.278 -10.522 -2.532 1.00 65.62 95 HIS A N 1
ATOM 734 C CA . HIS A 1 95 ? 11.382 -10.943 -1.126 1.00 65.62 95 HIS A CA 1
ATOM 735 C C . HIS A 1 95 ? 12.507 -10.222 -0.387 1.00 65.62 95 HIS A C 1
ATOM 737 O O . HIS A 1 95 ? 13.520 -9.876 -1.037 1.00 65.62 95 HIS A O 1
#

Radius of gyration: 23.21 Å; chains: 1; bounding box: 30×66×52 Å

Organism: NCBI:txid116150

Secondary structure (DSSP, 8-state):
--------------------TT-THHHHHHGGGS----PPPHHHHHHHHHHHHT--TTTHHHHHHHHHHH--GGGHHHHHHHHIIIIITT-TT--

InterPro domains:
  IPR032191 CCR4-NOT transcription complex subunit 1, CAF1-binding domain [PF16415] (37-95)
  IPR040398 CCR4-NOT transcription complex subunit 1 [PTHR13162] (15-95)